Protein AF-A6N033-F1 (afdb_monomer)

Structure (mmCIF, N/CA/C/O backbone):
data_AF-A6N033-F1
#
_entry.id   AF-A6N033-F1
#
loop_
_atom_site.group_PDB
_atom_site.id
_atom_site.type_symbol
_atom_site.label_atom_id
_atom_site.label_alt_id
_atom_site.label_comp_id
_atom_site.label_asym_id
_atom_site.label_entity_id
_atom_site.label_seq_id
_atom_site.pdbx_PDB_ins_code
_atom_site.Cartn_x
_atom_site.Cartn_y
_atom_site.Cartn_z
_atom_site.occupancy
_atom_site.B_iso_or_equiv
_atom_site.auth_seq_id
_atom_site.auth_comp_id
_atom_site.auth_asym_id
_atom_site.auth_atom_id
_atom_site.pdbx_PDB_model_num
ATOM 1 N N . ALA A 1 1 ? -1.817 0.747 1.523 1.00 93.12 1 ALA A N 1
ATOM 2 C CA . ALA A 1 1 ? -2.616 0.779 2.775 1.00 93.12 1 ALA A CA 1
ATOM 3 C C . ALA A 1 1 ? -2.397 2.006 3.686 1.00 93.12 1 ALA A C 1
ATOM 5 O O . ALA A 1 1 ? -2.992 2.048 4.757 1.00 93.12 1 ALA A O 1
ATOM 6 N N . ALA A 1 2 ? -1.584 3.012 3.323 1.00 98.12 2 ALA A N 1
ATOM 7 C CA . ALA A 1 2 ? -1.137 4.058 4.260 1.00 98.12 2 ALA A CA 1
ATOM 8 C C . ALA A 1 2 ? -2.262 4.763 5.055 1.00 98.12 2 ALA A C 1
ATOM 10 O O . ALA A 1 2 ? -2.156 4.903 6.273 1.00 98.12 2 ALA A O 1
ATOM 11 N N . ALA A 1 3 ? -3.353 5.167 4.395 1.00 98.44 3 ALA A N 1
ATOM 12 C CA . ALA A 1 3 ? -4.487 5.813 5.061 1.00 98.44 3 ALA A CA 1
ATOM 13 C C . ALA A 1 3 ? -5.224 4.868 6.025 1.00 98.44 3 ALA A C 1
ATOM 15 O O . ALA A 1 3 ? -5.470 5.242 7.169 1.00 98.44 3 ALA A O 1
ATOM 16 N N . ALA A 1 4 ? -5.508 3.633 5.599 1.00 98.62 4 ALA A N 1
ATOM 17 C CA . ALA A 1 4 ? -6.178 2.631 6.429 1.00 98.62 4 ALA A CA 1
ATOM 18 C C . ALA A 1 4 ? -5.399 2.349 7.725 1.00 98.62 4 ALA A C 1
ATOM 20 O O . ALA A 1 4 ? -5.996 2.302 8.793 1.00 98.62 4 ALA A O 1
ATOM 21 N N . ILE A 1 5 ? -4.065 2.273 7.657 1.00 98.50 5 ILE A N 1
ATOM 22 C CA . ILE A 1 5 ? -3.206 2.102 8.841 1.00 98.50 5 ILE A CA 1
ATOM 23 C C . ILE A 1 5 ? -3.335 3.297 9.794 1.00 98.50 5 ILE A C 1
ATOM 25 O O . ILE A 1 5 ? -3.479 3.113 11.001 1.00 98.50 5 ILE A O 1
ATOM 29 N N . LYS A 1 6 ? -3.305 4.530 9.271 1.00 98.56 6 LYS A N 1
ATOM 30 C CA . LYS A 1 6 ? -3.490 5.739 10.092 1.00 98.56 6 LYS A CA 1
ATOM 31 C C . LYS A 1 6 ? -4.871 5.773 10.752 1.00 98.56 6 LYS A C 1
ATOM 33 O O . LYS A 1 6 ? -4.975 6.181 11.901 1.00 98.56 6 LYS A O 1
ATOM 38 N N . VAL A 1 7 ? -5.916 5.348 10.042 1.00 98.44 7 VAL A N 1
ATOM 39 C CA . VAL A 1 7 ? -7.291 5.280 10.562 1.00 98.44 7 VAL A CA 1
ATOM 40 C C . VAL A 1 7 ? -7.430 4.188 11.626 1.00 98.44 7 VAL A C 1
ATOM 42 O O . VAL A 1 7 ? -8.017 4.445 12.673 1.00 98.44 7 VAL A O 1
ATOM 45 N N . ALA A 1 8 ? -6.851 3.007 11.405 1.00 98.50 8 ALA A N 1
ATOM 46 C CA . ALA A 1 8 ? -6.914 1.880 12.338 1.00 98.50 8 ALA A CA 1
ATOM 47 C C . ALA A 1 8 ? -6.197 2.154 13.672 1.00 98.50 8 ALA A C 1
ATOM 49 O O . ALA A 1 8 ? -6.578 1.600 14.694 1.00 98.50 8 ALA A O 1
ATOM 50 N N . LYS A 1 9 ? -5.182 3.029 13.681 1.00 98.50 9 LYS A N 1
ATOM 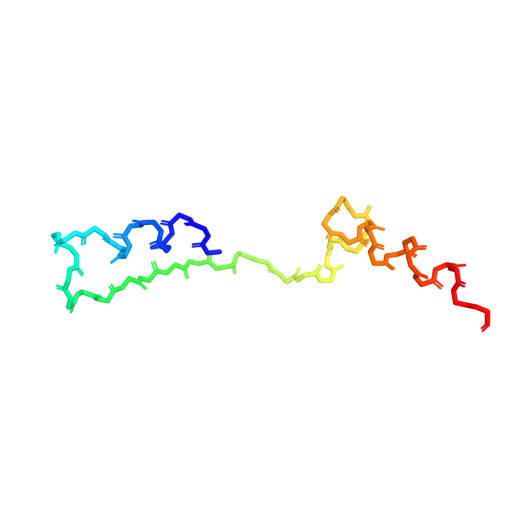51 C CA . LYS A 1 9 ? -4.454 3.429 14.900 1.00 98.50 9 LYS A CA 1
ATOM 52 C C . LYS A 1 9 ? -5.218 4.400 15.807 1.00 98.50 9 LYS A C 1
ATOM 54 O O . LYS A 1 9 ? -4.728 4.708 16.890 1.00 98.50 9 LYS A O 1
ATOM 59 N N . ARG A 1 10 ? -6.362 4.935 15.374 1.00 98.56 10 ARG A N 1
ATOM 60 C CA . ARG A 1 10 ? -7.124 5.897 16.181 1.00 98.56 10 ARG A CA 1
ATOM 61 C C . ARG A 1 10 ? -7.848 5.177 17.330 1.00 98.56 10 ARG A C 1
ATOM 63 O O . ARG A 1 10 ? -8.437 4.127 17.063 1.00 98.56 10 ARG A O 1
ATOM 70 N N . PRO A 1 11 ? -7.846 5.709 18.568 1.00 98.56 11 PRO A N 1
ATOM 71 C CA . PRO A 1 11 ? -8.463 5.046 19.721 1.00 98.56 11 PRO A CA 1
ATOM 72 C C . PRO A 1 11 ? -9.932 4.663 19.500 1.00 98.56 11 PRO A C 1
ATOM 74 O O . PRO A 1 11 ? -10.350 3.566 19.857 1.00 98.56 11 PRO A O 1
ATOM 77 N N . GLU A 1 12 ? -10.704 5.520 18.831 1.00 98.56 12 GLU A N 1
ATOM 78 C CA . GLU A 1 12 ? -12.118 5.295 18.519 1.00 98.56 12 GLU A CA 1
ATOM 79 C C . GLU A 1 12 ? -12.370 4.150 17.522 1.00 98.56 12 GLU A C 1
ATOM 81 O O . GLU A 1 12 ? -13.518 3.757 17.297 1.00 98.56 12 GLU A O 1
ATOM 86 N N . ASN A 1 13 ? -11.316 3.617 16.899 1.00 98.62 13 ASN A N 1
ATOM 87 C CA . ASN A 1 13 ? -11.380 2.477 15.990 1.00 98.62 13 ASN A CA 1
ATOM 88 C C . ASN A 1 13 ? -10.851 1.176 16.610 1.00 98.62 13 ASN A C 1
ATOM 90 O O . ASN A 1 13 ? -10.782 0.167 15.907 1.00 98.62 13 ASN A O 1
ATOM 94 N N . ALA A 1 14 ? -10.533 1.164 17.909 1.00 98.31 14 ALA A N 1
ATOM 95 C CA . ALA A 1 14 ? -10.154 -0.053 18.618 1.00 98.31 14 ALA A CA 1
ATOM 96 C C . ALA A 1 14 ? -11.228 -1.146 18.460 1.00 98.31 14 ALA A C 1
ATOM 98 O O . ALA A 1 14 ? -12.421 -0.902 18.641 1.00 98.31 14 ALA A O 1
ATOM 99 N N . GLY A 1 15 ? -10.798 -2.351 18.076 1.00 98.19 15 GLY A N 1
ATOM 100 C CA . GLY A 1 15 ? -11.679 -3.505 17.865 1.00 98.19 15 GLY A CA 1
ATOM 101 C C . GLY A 1 15 ? -12.520 -3.477 16.581 1.00 98.19 15 GLY A C 1
ATOM 102 O O . GLY A 1 15 ? -13.237 -4.440 16.32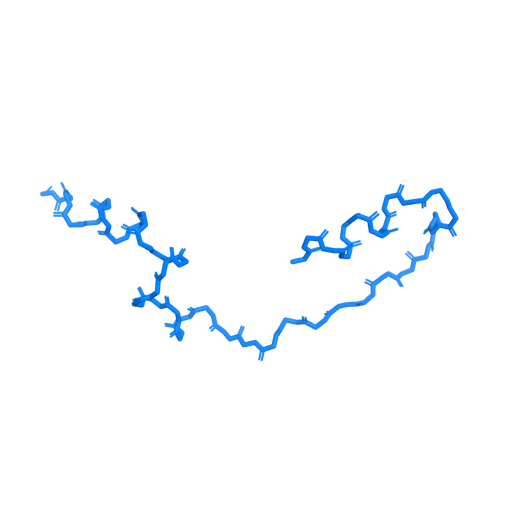0 1.00 98.19 15 GLY A O 1
ATOM 103 N N . LYS A 1 1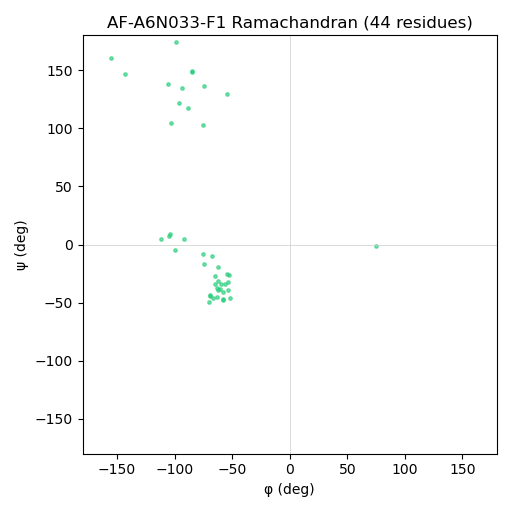6 ? -12.443 -2.423 15.755 1.00 98.75 16 LYS A N 1
ATOM 104 C CA . LYS A 1 16 ? -13.161 -2.366 14.471 1.00 98.75 16 LYS A CA 1
ATOM 105 C C . LYS A 1 16 ? -12.376 -3.048 13.350 1.00 98.75 16 LYS A C 1
ATOM 107 O O . LYS A 1 16 ? -11.149 -2.994 13.307 1.00 98.75 1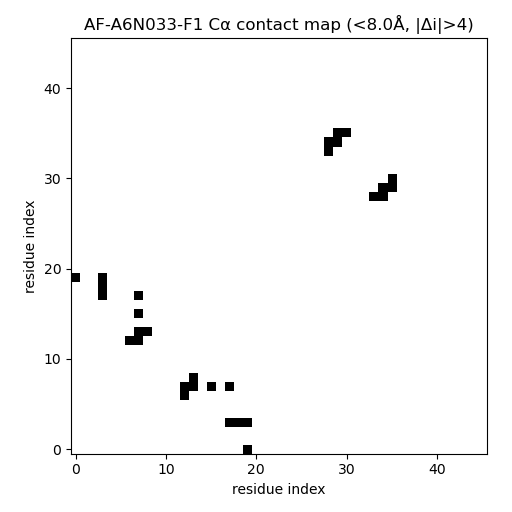6 LYS A O 1
ATOM 112 N N . LEU A 1 17 ? -13.104 -3.610 12.384 1.00 98.38 17 LEU A N 1
ATOM 113 C CA . LEU A 1 17 ? -12.536 -4.129 11.139 1.00 98.38 17 LEU A CA 1
ATOM 114 C C . LEU A 1 17 ? -12.476 -3.022 10.076 1.00 98.38 17 LEU A C 1
ATOM 116 O O . LEU A 1 17 ? -13.507 -2.509 9.645 1.00 98.38 17 LEU A O 1
ATOM 120 N N . VAL A 1 18 ? -11.267 -2.669 9.633 1.00 98.38 18 VAL A N 1
ATOM 121 C CA . VAL A 1 18 ? -11.046 -1.691 8.555 1.00 98.38 18 VAL A CA 1
ATOM 122 C C . VAL A 1 18 ? -10.859 -2.421 7.226 1.00 98.38 18 VAL A C 1
ATOM 124 O O . VAL A 1 18 ? -9.927 -3.208 7.079 1.00 98.38 18 VAL A O 1
ATOM 127 N N . VAL A 1 19 ? -11.711 -2.124 6.242 1.00 98.44 19 VAL A N 1
ATOM 128 C CA . VAL A 1 19 ? -11.639 -2.679 4.879 1.00 98.44 19 VAL A CA 1
ATOM 129 C C . VAL A 1 19 ? -11.122 -1.612 3.911 1.00 98.44 19 VAL A C 1
ATOM 131 O O . VAL A 1 19 ? -11.507 -0.447 3.998 1.00 98.44 19 VAL A O 1
ATOM 134 N N . VAL A 1 20 ? -10.234 -1.990 2.987 1.00 98.62 20 VAL A N 1
ATOM 135 C CA . VAL A 1 20 ? -9.665 -1.091 1.969 1.00 98.62 20 VAL A CA 1
ATOM 136 C C . VAL A 1 20 ? -9.484 -1.823 0.641 1.00 98.62 20 VAL A C 1
ATOM 138 O O . VAL A 1 20 ? -9.182 -3.013 0.623 1.00 98.62 20 VAL A O 1
ATOM 141 N N . VAL A 1 21 ? -9.643 -1.103 -0.470 1.00 98.56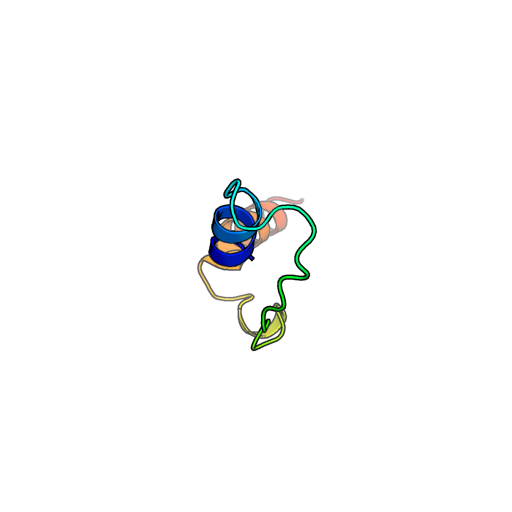 21 VAL A N 1
ATOM 142 C CA . VAL A 1 21 ? -9.457 -1.630 -1.830 1.00 98.56 21 VAL A CA 1
ATOM 143 C C . VAL A 1 21 ? -8.036 -1.361 -2.316 1.00 98.56 21 VAL A C 1
ATOM 145 O O . VAL A 1 21 ? -7.543 -0.237 -2.200 1.00 98.56 21 VAL A O 1
ATOM 148 N N . PHE A 1 22 ? -7.398 -2.372 -2.909 1.00 98.50 22 PHE A N 1
ATOM 149 C CA . PHE A 1 22 ? -6.190 -2.221 -3.726 1.00 98.50 22 PHE A CA 1
ATOM 150 C C . PHE A 1 22 ? -6.595 -2.323 -5.206 1.00 98.50 22 PHE A C 1
ATOM 152 O O . PHE A 1 22 ? -6.934 -3.416 -5.652 1.00 98.50 22 PHE A O 1
ATOM 159 N N . PRO A 1 23 ? -6.643 -1.202 -5.956 1.00 98.38 23 PRO A N 1
ATOM 160 C CA . PRO A 1 23 ? -7.395 -1.151 -7.218 1.00 98.38 23 PRO A CA 1
ATOM 161 C C . PRO A 1 23 ? -6.761 -1.875 -8.412 1.00 98.38 23 PRO A C 1
ATOM 163 O O . PRO A 1 23 ? -7.427 -2.082 -9.423 1.00 98.38 23 PRO A O 1
ATOM 166 N N . SER A 1 24 ? -5.470 -2.187 -8.352 1.00 98.56 24 SER A N 1
ATOM 167 C CA . SER A 1 24 ? -4.708 -2.681 -9.499 1.00 98.56 24 SER A CA 1
ATOM 168 C C . SER A 1 24 ? -3.502 -3.510 -9.061 1.00 98.56 24 SER A C 1
ATOM 170 O O . SER A 1 24 ? -3.041 -3.421 -7.922 1.00 98.56 24 SER A O 1
ATOM 172 N N . PHE A 1 25 ? -2.989 -4.324 -9.987 1.00 98.56 25 PHE A N 1
ATOM 173 C CA . PHE A 1 25 ? -1.797 -5.140 -9.775 1.00 98.56 25 PHE A CA 1
ATOM 174 C C . PHE A 1 25 ? -0.502 -4.363 -10.060 1.00 98.56 25 PHE A C 1
ATOM 176 O O . PHE A 1 25 ? -0.473 -3.482 -10.922 1.00 98.56 25 PHE A O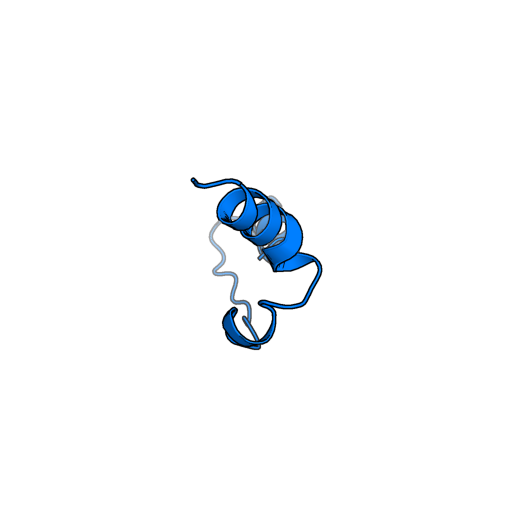 1
ATOM 183 N N . GLY A 1 26 ? 0.571 -4.708 -9.339 1.00 98.00 26 GLY A N 1
ATOM 184 C CA . GLY A 1 26 ? 1.843 -3.976 -9.333 1.00 98.00 26 GLY A CA 1
ATOM 185 C C . GLY A 1 26 ? 2.598 -3.979 -10.666 1.00 98.00 26 GLY A C 1
ATOM 186 O O . GLY A 1 26 ? 3.196 -2.966 -11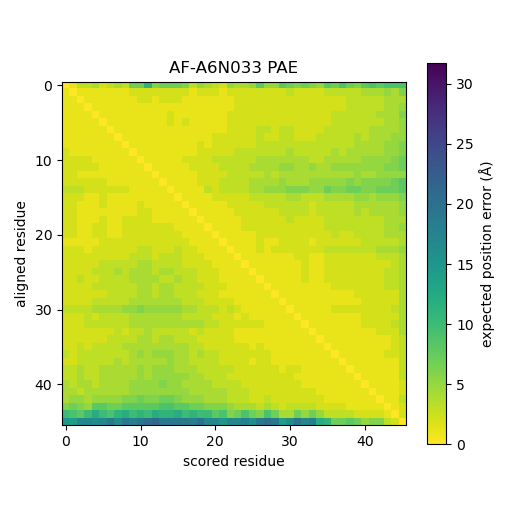.010 1.00 98.00 26 GLY A O 1
ATOM 187 N N . GLU A 1 27 ? 2.522 -5.063 -11.443 1.00 98.38 27 GLU A N 1
ATOM 188 C CA . GLU A 1 27 ? 3.248 -5.223 -12.717 1.00 98.38 27 GLU A CA 1
ATOM 189 C C . GLU A 1 27 ? 2.965 -4.097 -13.722 1.00 98.38 27 GLU A C 1
ATOM 191 O O . GLU A 1 27 ? 3.860 -3.628 -14.422 1.00 98.38 27 GLU A O 1
ATOM 196 N N . ARG A 1 28 ? 1.735 -3.565 -13.717 1.00 98.56 28 ARG A N 1
ATOM 197 C CA . ARG A 1 28 ? 1.352 -2.410 -14.544 1.00 98.56 28 ARG A CA 1
ATOM 198 C C . ARG A 1 28 ? 2.277 -1.199 -14.342 1.00 98.56 28 ARG A C 1
ATOM 200 O O . ARG A 1 28 ? 2.375 -0.353 -15.225 1.00 98.56 28 ARG A O 1
ATOM 207 N N . TYR A 1 29 ? 2.928 -1.095 -13.186 1.00 98.31 29 TYR A N 1
ATOM 208 C CA . TYR A 1 29 ? 3.706 0.065 -12.765 1.00 98.31 29 TYR A CA 1
ATOM 209 C C . TYR A 1 29 ? 5.223 -0.131 -12.863 1.00 98.31 29 TYR A C 1
ATOM 211 O O . TYR A 1 29 ? 5.949 0.750 -12.397 1.00 98.31 29 TYR A O 1
ATOM 219 N N . LEU A 1 30 ? 5.712 -1.217 -13.479 1.00 98.44 30 LEU A N 1
ATOM 220 C CA . LEU A 1 30 ? 7.150 -1.510 -13.612 1.00 98.44 30 LEU A CA 1
ATOM 221 C C . LEU A 1 30 ? 7.965 -0.367 -14.240 1.00 98.44 30 LEU A C 1
ATOM 223 O O . LEU A 1 30 ? 9.115 -0.155 -13.871 1.00 98.44 30 LEU A O 1
ATOM 227 N N . SER A 1 31 ? 7.375 0.406 -15.153 1.00 97.81 31 SER A N 1
ATOM 228 C CA . SER A 1 31 ? 8.042 1.548 -15.802 1.00 97.81 31 SER A CA 1
ATOM 229 C C . SER A 1 31 ? 7.833 2.891 -15.089 1.00 97.81 31 SER A C 1
ATOM 231 O O . SER A 1 31 ? 8.240 3.926 -15.610 1.00 97.81 31 SER A O 1
ATOM 233 N N . SER A 1 32 ? 7.171 2.904 -13.930 1.00 98.50 32 SER A N 1
ATOM 234 C CA . SER A 1 32 ? 6.908 4.119 -13.149 1.00 98.50 32 SER A CA 1
ATOM 235 C C . SER A 1 32 ? 7.907 4.298 -12.004 1.00 98.50 32 SER A C 1
ATOM 237 O O . SER A 1 32 ? 8.675 3.394 -11.678 1.00 98.50 32 SER A O 1
ATOM 239 N N . ILE A 1 33 ? 7.816 5.443 -11.320 1.00 98.38 33 ILE A N 1
ATOM 240 C CA . ILE A 1 33 ? 8.605 5.749 -10.118 1.00 98.38 33 ILE A CA 1
ATOM 241 C C . ILE A 1 33 ? 8.502 4.665 -9.030 1.00 98.38 33 ILE A C 1
ATOM 243 O O . ILE A 1 33 ? 9.438 4.490 -8.258 1.00 98.38 33 ILE A O 1
ATOM 247 N N . LEU A 1 34 ? 7.399 3.904 -8.982 1.00 98.38 34 LEU A N 1
ATOM 248 C CA . LEU A 1 34 ? 7.177 2.872 -7.965 1.00 98.38 34 LEU A CA 1
ATOM 249 C C . LEU A 1 34 ? 8.255 1.775 -7.969 1.00 98.38 34 LEU A C 1
ATOM 251 O O . LEU A 1 34 ? 8.587 1.262 -6.906 1.00 98.38 34 LEU A O 1
ATOM 255 N N . PHE A 1 35 ? 8.794 1.429 -9.140 1.00 98.50 35 PHE A N 1
ATOM 256 C CA . PHE A 1 35 ? 9.805 0.375 -9.300 1.00 98.50 35 PHE A CA 1
ATOM 257 C C . PHE A 1 35 ? 11.180 0.913 -9.706 1.00 98.50 35 PHE A C 1
ATOM 259 O O . PHE A 1 35 ? 12.099 0.130 -9.939 1.00 98.50 35 PHE A O 1
ATOM 266 N N . GLN A 1 36 ? 11.347 2.236 -9.777 1.00 98.31 36 GLN A N 1
ATOM 267 C CA . GLN A 1 36 ? 12.565 2.849 -10.298 1.00 98.31 36 GLN A CA 1
ATOM 268 C C . GLN A 1 36 ? 13.822 2.413 -9.533 1.00 98.31 36 GLN A C 1
ATOM 270 O O . GLN A 1 36 ? 14.790 2.011 -10.168 1.00 98.31 36 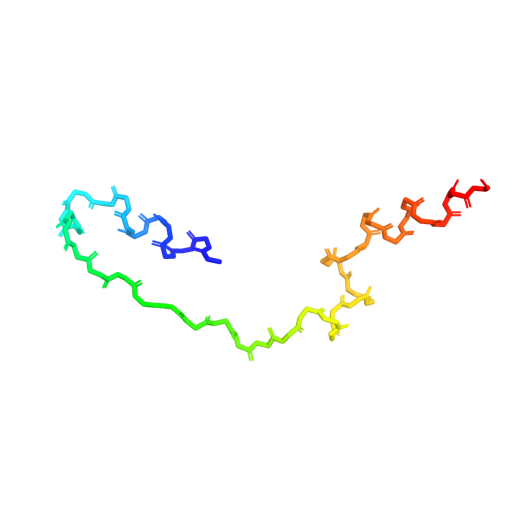GLN A O 1
ATOM 275 N N . SER A 1 37 ? 13.797 2.423 -8.197 1.00 98.25 37 SER A N 1
ATOM 276 C CA . SER A 1 37 ? 14.968 2.043 -7.393 1.00 98.25 37 SER A CA 1
ATOM 277 C C . SER A 1 37 ? 15.384 0.586 -7.608 1.00 98.25 37 SER A C 1
ATOM 279 O O . SER A 1 37 ? 16.570 0.289 -7.665 1.00 98.25 37 SER A O 1
ATOM 281 N N . ILE A 1 38 ? 14.410 -0.317 -7.764 1.00 98.06 38 ILE A N 1
ATOM 282 C CA . ILE A 1 38 ? 14.657 -1.743 -8.017 1.00 98.06 38 ILE A CA 1
ATOM 283 C C . ILE A 1 38 ? 15.238 -1.925 -9.418 1.00 98.06 38 ILE A C 1
ATOM 285 O O . ILE A 1 38 ? 16.209 -2.650 -9.592 1.00 98.06 38 ILE A O 1
ATOM 289 N N . ARG A 1 39 ? 14.679 -1.241 -10.422 1.00 97.25 39 ARG A N 1
ATOM 290 C CA . ARG A 1 39 ? 15.208 -1.280 -11.790 1.00 97.25 39 ARG A CA 1
ATOM 291 C C . ARG A 1 39 ? 16.667 -0.819 -11.835 1.00 97.25 39 ARG A C 1
ATOM 293 O O . ARG A 1 39 ? 17.493 -1.511 -12.414 1.00 97.25 39 ARG A O 1
ATOM 300 N N . GLU A 1 40 ? 16.978 0.302 -11.186 1.00 97.69 40 GLU A N 1
ATOM 301 C CA . GLU A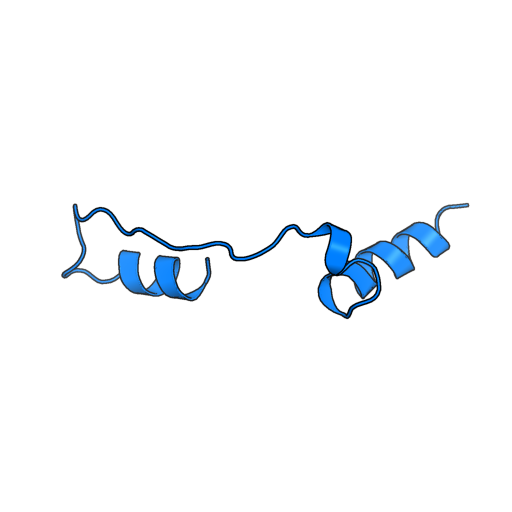 1 40 ? 18.343 0.839 -11.099 1.00 97.69 40 GLU A CA 1
ATOM 302 C C . GLU A 1 40 ? 19.314 -0.105 -10.375 1.00 97.69 40 GLU A C 1
ATOM 304 O O . GLU A 1 40 ? 20.508 -0.100 -10.667 1.00 97.69 40 GLU A O 1
ATOM 309 N N . GLU A 1 41 ? 18.832 -0.882 -9.402 1.00 98.06 41 GLU A N 1
ATOM 310 C CA . GLU A 1 41 ? 19.615 -1.924 -8.737 1.00 98.06 41 GLU A CA 1
ATOM 311 C C . GLU A 1 41 ? 19.876 -3.098 -9.687 1.00 98.06 41 GLU A C 1
ATOM 313 O O . GLU A 1 41 ? 21.027 -3.490 -9.866 1.00 98.06 41 GLU A O 1
ATOM 318 N N . CYS A 1 42 ? 18.839 -3.610 -10.356 1.00 97.44 42 CYS A N 1
ATOM 319 C CA . CYS A 1 42 ? 18.958 -4.723 -11.297 1.00 97.44 42 CYS A CA 1
ATOM 320 C C . CYS A 1 42 ? 19.887 -4.413 -12.477 1.00 97.44 42 CYS A C 1
ATOM 322 O O . CYS A 1 42 ? 20.652 -5.278 -12.887 1.00 97.44 42 CYS A O 1
ATOM 324 N N . GLU A 1 43 ? 19.865 -3.185 -12.998 1.00 96.44 43 GLU A N 1
ATOM 325 C CA . GLU A 1 43 ? 20.764 -2.736 -14.074 1.00 96.44 43 GLU A CA 1
ATOM 326 C C . GLU A 1 43 ? 22.251 -2.770 -13.676 1.00 96.44 43 GLU A C 1
ATOM 328 O O . GLU A 1 43 ? 23.121 -2.773 -14.545 1.00 96.44 43 GLU A O 1
ATOM 333 N N . LYS A 1 44 ? 22.553 -2.800 -12.371 1.00 97.19 44 LYS A N 1
ATOM 334 C CA . LYS A 1 44 ? 23.918 -2.837 -11.822 1.00 97.19 44 LYS A CA 1
ATOM 335 C C . LYS A 1 44 ? 24.363 -4.236 -11.403 1.00 97.19 44 LYS A C 1
ATOM 337 O O . LYS A 1 44 ? 25.510 -4.396 -10.987 1.00 97.19 44 LYS A O 1
ATOM 342 N N . LEU A 1 45 ? 23.481 -5.231 -11.481 1.00 93.56 45 LEU A N 1
ATOM 343 C CA . LEU A 1 45 ? 23.841 -6.620 -11.229 1.00 93.56 45 LEU A CA 1
ATOM 344 C C . LEU A 1 45 ? 24.607 -7.139 -12.453 1.00 93.56 45 LEU A C 1
ATOM 346 O O . LEU A 1 45 ? 24.013 -7.391 -13.500 1.00 93.56 45 LEU A O 1
ATOM 350 N N . GLN A 1 46 ? 25.933 -7.227 -12.321 1.00 66.94 46 GLN A N 1
ATOM 351 C CA . GLN A 1 46 ? 26.814 -7.919 -13.268 1.00 66.94 46 GLN A CA 1
ATOM 352 C C . GLN A 1 46 ? 26.909 -9.405 -12.932 1.00 66.94 46 GLN A C 1
ATOM 354 O O . GLN A 1 46 ? 26.992 -9.727 -11.724 1.00 66.94 46 GLN A O 1
#

Organism: Oryza sativa subsp. indica (NCBI:txid39946)

pLDDT: mean 97.37, std 4.67, range [66.94, 98.75]

InterPro domains:
  IPR036052 Tryptophan synthase beta chain-like, PALP domain superfamily [G3DSA:3.40.50.1100] (1-42)
  IPR036052 Tryptophan synthase beta chain-like, PALP domain superfamily [SSF53686] (2-40)
  IPR050214 Cysteine synthase/Cystathionine beta-synthase [PTHR10314] (1-42)

Radius of gyration: 16.77 Å; Cα contacts (8 Å, |Δi|>4): 15; chains: 1; bounding box: 40×14×36 Å

Sequence (46 aa):
AAAAIKVAKRPENAGKLVVVVFPSFGERYLSSILFQSIREECEKLQ

Secondary structure (DSSP, 8-state):
-HHHHHHHTSGGGTTPPP-----S-GGGGTTSGGGHHHHHHHTT--

Mean predicted aligned error: 2.81 Å

Foldseek 3Di:
DVVQVVVCPDPVNPPHDGDDDDPDDDVVCCVDPVNVVVVVVVVPDD

Solvent-accessible surface area (backbone atoms only — not comparable to full-atom values): 3189 Å² total; per-residue (Å²): 110,73,66,60,55,60,54,56,68,36,78,96,34,65,95,60,87,87,86,83,86,79,95,72,70,70,75,84,39,59,91,37,80,89,31,42,70,58,51,62,50,58,76,64,65,126